Protein AF-A0AAV9DND1-F1 (afdb_monomer_lite)

Sequence (111 aa):
MSERMVDYITDEHCIDIDPGILKSVKEMILASSEFTVKSAKEKSFLYDIVANGRNGIDVDKFDYIGRDCRACGIGCNFEFQRLMEGMRVMGDEICYRAKECCGAYVCGCTS

pLDDT: mean 80.78, std 16.26, range [31.02, 96.62]

Foldseek 3Di:
DVLVVLVVVCVVVVPDDDPVVNVVVSCLQCVLPPDPPVPVDPQLQVSCADANNPFRDYPVVVVCQVVVCVVVVHDDPQPVVQQVVQWDQDPSHIDGDPVNCVSVPVTDDDD

Radius of gyratio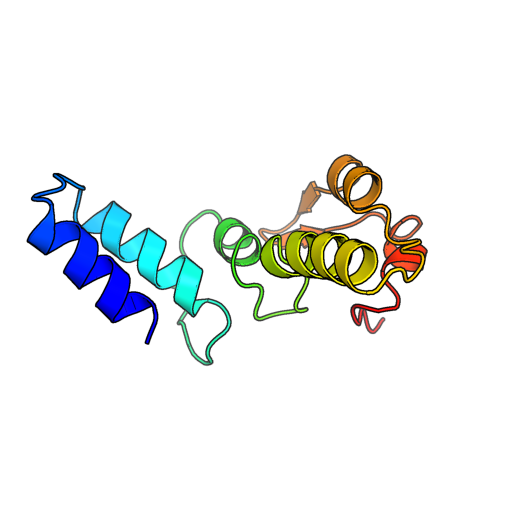n: 16.41 Å; chains: 1; bounding box: 34×38×35 Å

InterPro domains:
  IPR050135 Deoxyguanosinetriphosphate triphosphohydrolase-like [PTHR11373] (1-101)

Secondary structure (DSSP, 8-state):
-HHHHHHHHHHHTT----HHHHHHHHHHHHTTSTT------S-GGGHHHHS-TTT---HHHHHHHHHHHHHHT------HHHHHHT-EEETTEEE--HHHHGGGTTS----

Structure (mmCIF, N/CA/C/O backbone):
data_AF-A0AAV9DND1-F1
#
_entry.id   AF-A0AAV9DND1-F1
#
loop_
_atom_site.group_PDB
_atom_site.id
_atom_site.type_symbol
_atom_site.label_atom_id
_atom_site.label_alt_id
_atom_site.label_comp_id
_atom_site.label_asym_id
_atom_site.label_entity_id
_atom_site.label_seq_id
_atom_site.pdbx_PDB_ins_code
_atom_site.Cartn_x
_atom_site.Cartn_y
_atom_site.Cartn_z
_atom_site.occupancy
_atom_site.B_iso_or_equiv
_atom_site.auth_seq_id
_atom_site.auth_comp_id
_atom_site.auth_asym_id
_atom_site.auth_atom_id
_atom_site.pdbx_PDB_model_num
ATOM 1 N N . MET A 1 1 ? 5.964 2.156 15.209 1.00 71.12 1 MET A N 1
ATOM 2 C CA . MET A 1 1 ? 6.112 3.630 15.144 1.00 71.12 1 MET A CA 1
ATOM 3 C C . MET A 1 1 ? 4.951 4.239 14.365 1.00 71.12 1 MET A C 1
ATOM 5 O O . MET A 1 1 ? 4.248 5.057 14.937 1.00 71.12 1 MET A O 1
ATOM 9 N N . SER A 1 2 ? 4.682 3.775 13.139 1.00 85.31 2 SER A N 1
ATOM 10 C CA . SER A 1 2 ? 3.591 4.271 12.282 1.00 85.31 2 SER A CA 1
ATOM 11 C C . SER A 1 2 ? 2.186 4.112 12.876 1.00 85.31 2 SER A C 1
ATOM 13 O O . SER A 1 2 ? 1.386 5.029 12.771 1.00 85.31 2 SER A O 1
ATOM 15 N N . GLU A 1 3 ? 1.900 3.009 13.575 1.00 88.38 3 GLU A N 1
ATOM 16 C CA . GLU A 1 3 ? 0.603 2.788 14.241 1.00 88.38 3 GLU A CA 1
ATOM 17 C C . GLU A 1 3 ? 0.217 3.929 15.203 1.00 88.38 3 GLU A C 1
ATOM 19 O O . GLU A 1 3 ? -0.882 4.465 15.123 1.00 88.38 3 GLU A O 1
ATOM 24 N N . ARG A 1 4 ? 1.155 4.350 16.064 1.00 90.44 4 ARG A N 1
ATOM 25 C CA . ARG A 1 4 ? 0.928 5.427 17.043 1.00 90.44 4 ARG A CA 1
ATOM 26 C C . ARG A 1 4 ? 0.694 6.783 16.379 1.00 90.44 4 ARG A C 1
ATOM 28 O O . ARG A 1 4 ? 0.053 7.645 16.961 1.00 90.44 4 ARG A O 1
ATOM 35 N N . MET A 1 5 ? 1.231 6.973 15.174 1.00 93.56 5 MET A N 1
ATOM 36 C CA . MET A 1 5 ? 1.016 8.193 14.400 1.00 93.56 5 MET A CA 1
ATOM 37 C C . MET A 1 5 ? -0.396 8.234 13.812 1.00 93.56 5 MET A C 1
ATOM 39 O O . MET A 1 5 ? -0.996 9.299 13.751 1.00 93.56 5 MET A O 1
ATOM 43 N N . VAL A 1 6 ? -0.938 7.080 13.409 1.00 93.56 6 VAL A N 1
ATOM 44 C CA . VAL A 1 6 ? -2.327 6.978 12.937 1.00 93.56 6 VAL A CA 1
ATOM 45 C C . VAL A 1 6 ? -3.301 7.341 14.058 1.00 93.56 6 VAL A C 1
ATOM 47 O O . VAL A 1 6 ? -4.242 8.093 13.813 1.00 93.56 6 VAL A O 1
ATOM 50 N N . ASP A 1 7 ? -3.042 6.873 15.283 1.00 93.25 7 ASP A N 1
ATOM 51 C CA . ASP A 1 7 ? -3.828 7.265 16.462 1.00 93.25 7 ASP A CA 1
ATOM 52 C C . ASP A 1 7 ? -3.776 8.770 16.692 1.00 93.25 7 ASP A C 1
ATOM 54 O O . ASP A 1 7 ? -4.810 9.427 16.714 1.00 93.25 7 ASP A O 1
ATOM 58 N N . TYR A 1 8 ? -2.564 9.327 16.741 1.00 95.06 8 TYR A N 1
ATOM 59 C CA . TYR A 1 8 ? -2.367 10.760 16.934 1.00 95.06 8 TYR A CA 1
ATOM 60 C C . TYR A 1 8 ? -3.122 11.603 15.893 1.00 95.06 8 TYR A C 1
ATOM 62 O O . TYR A 1 8 ? -3.829 12.534 16.254 1.00 95.06 8 TYR A O 1
ATOM 70 N N . ILE A 1 9 ? -3.040 11.261 14.603 1.00 94.81 9 ILE A N 1
ATOM 71 C CA . ILE A 1 9 ? -3.742 11.996 13.534 1.00 94.81 9 ILE A CA 1
ATOM 72 C C . ILE A 1 9 ? -5.267 11.907 13.693 1.00 94.81 9 ILE A C 1
ATOM 74 O O . ILE A 1 9 ? -5.967 12.889 13.444 1.00 94.81 9 ILE A O 1
ATOM 78 N N . THR A 1 10 ? -5.779 10.738 14.080 1.00 93.94 10 THR A N 1
ATOM 79 C CA . THR A 1 10 ? -7.221 10.514 14.263 1.00 93.94 10 THR A CA 1
ATOM 80 C C . THR A 1 10 ? -7.748 11.348 15.429 1.00 93.94 10 THR A C 1
ATOM 82 O O . THR A 1 10 ? -8.774 12.017 15.285 1.00 93.94 10 THR A O 1
ATOM 85 N N . ASP A 1 11 ? -7.006 11.364 16.537 1.00 93.12 11 ASP A N 1
ATOM 86 C CA . ASP A 1 11 ? -7.361 12.078 17.761 1.00 93.12 11 ASP A CA 1
ATOM 87 C C . ASP A 1 11 ? -7.270 13.602 17.582 1.00 93.12 11 ASP A C 1
ATOM 89 O O . ASP A 1 11 ? -8.211 14.323 17.910 1.00 93.12 11 ASP A O 1
ATOM 93 N N . GLU A 1 12 ? -6.173 14.106 17.009 1.00 96.62 12 GLU A N 1
ATOM 94 C CA . GLU A 1 12 ? -5.938 15.551 16.847 1.00 96.62 12 GLU A CA 1
ATOM 95 C C . GLU A 1 12 ? -6.930 16.216 15.890 1.00 96.62 12 GLU A C 1
ATOM 97 O O . GLU A 1 12 ? -7.281 17.386 16.060 1.00 96.62 12 GLU A O 1
ATOM 102 N N . HIS A 1 13 ? -7.380 15.487 14.868 1.00 95.12 13 HIS A N 1
ATOM 103 C CA . HIS A 1 13 ? -8.318 15.999 13.871 1.00 95.12 13 HIS A CA 1
ATOM 104 C C . HIS A 1 13 ? -9.765 15.552 14.100 1.00 95.12 13 HIS A C 1
ATOM 106 O O . HIS A 1 13 ? -10.624 15.880 13.278 1.00 95.12 13 HIS A O 1
ATOM 112 N N . CYS A 1 14 ? -10.053 14.848 15.201 1.00 92.88 14 CYS A N 1
ATOM 113 C CA . CYS A 1 14 ? -11.384 14.333 15.535 1.00 92.88 14 CYS A CA 1
ATOM 114 C C . CYS A 1 14 ? -12.030 13.563 14.368 1.00 92.88 14 CYS A C 1
ATOM 116 O O . CYS A 1 14 ? -13.196 13.793 14.030 1.00 92.88 14 CYS A O 1
ATOM 118 N N . ILE A 1 15 ? -11.265 12.689 13.707 1.00 93.94 15 ILE A N 1
ATOM 119 C CA . ILE A 1 15 ? -11.763 11.937 12.551 1.00 93.94 15 ILE A CA 1
ATOM 120 C C . ILE A 1 15 ? -12.640 10.788 13.058 1.00 93.94 15 ILE A C 1
ATOM 122 O O . ILE A 1 15 ? -12.151 9.863 13.700 1.00 93.94 15 ILE A O 1
ATOM 126 N N . ASP A 1 16 ? -13.937 10.838 12.752 1.00 93.31 16 ASP A N 1
ATOM 127 C CA . ASP A 1 16 ? -14.881 9.774 13.105 1.00 93.31 16 ASP A CA 1
ATOM 128 C C . ASP A 1 16 ? -14.676 8.557 12.188 1.00 93.31 16 ASP A C 1
ATOM 130 O O . ASP A 1 16 ? -15.076 8.551 11.020 1.00 93.31 16 ASP A O 1
ATOM 134 N N . ILE A 1 17 ? -13.982 7.542 12.705 1.00 92.62 17 ILE A N 1
ATOM 135 C CA . ILE A 1 17 ? -13.685 6.285 12.013 1.00 92.62 17 ILE A CA 1
ATOM 136 C C . ILE A 1 17 ? -14.139 5.134 12.903 1.00 92.62 17 ILE A C 1
ATOM 138 O O . ILE A 1 17 ? -13.824 5.089 14.092 1.00 92.62 17 ILE A O 1
ATOM 142 N N . ASP A 1 18 ? -14.820 4.154 12.306 1.00 94.44 18 ASP A N 1
ATOM 143 C CA . ASP A 1 18 ? -15.173 2.919 13.000 1.00 94.44 18 ASP A CA 1
ATOM 144 C C . ASP A 1 18 ? -13.921 2.255 13.625 1.00 94.44 18 ASP A C 1
ATOM 146 O O . ASP A 1 18 ? -12.928 2.018 12.920 1.00 94.44 18 ASP A O 1
ATOM 150 N N . PRO A 1 19 ? -13.947 1.893 14.923 1.00 90.62 19 PRO A N 1
ATOM 151 C CA . PRO A 1 19 ? -12.800 1.284 15.594 1.00 90.62 19 PRO A CA 1
ATOM 152 C C . PRO A 1 19 ? -12.313 -0.018 14.940 1.00 90.62 19 PRO A C 1
ATOM 154 O O . PRO A 1 19 ? -11.124 -0.342 15.006 1.00 90.62 19 PRO A O 1
ATOM 157 N N . GLY A 1 20 ? -13.207 -0.776 14.297 1.00 89.38 20 GLY A N 1
ATOM 158 C CA . GLY A 1 20 ? -12.868 -1.986 13.550 1.00 89.38 20 GLY A CA 1
ATOM 159 C C . GLY A 1 20 ? -12.103 -1.688 12.259 1.00 89.38 20 GLY A C 1
ATOM 160 O O . GLY A 1 20 ? -11.134 -2.389 11.942 1.00 89.38 20 GLY A O 1
ATOM 161 N N . ILE A 1 21 ? -12.478 -0.624 11.546 1.00 89.62 21 ILE A N 1
ATOM 162 C CA . ILE A 1 21 ? -11.739 -0.127 10.375 1.00 89.62 21 ILE A CA 1
ATOM 163 C C . ILE A 1 21 ? -10.364 0.386 10.799 1.00 89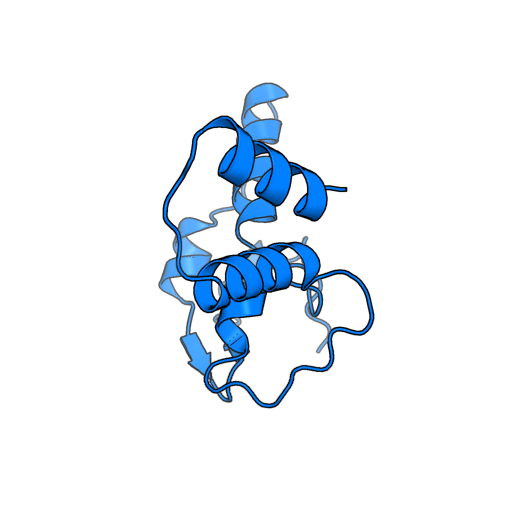.62 21 ILE A C 1
ATOM 165 O O . ILE A 1 21 ? -9.361 -0.030 10.218 1.00 89.62 21 ILE A O 1
ATOM 169 N N . LEU A 1 22 ? -10.294 1.216 11.844 1.00 91.06 22 LEU A N 1
ATOM 170 C CA . LEU A 1 22 ? -9.030 1.752 12.358 1.00 91.06 22 LEU A CA 1
ATOM 171 C C . LEU A 1 22 ? -8.068 0.624 12.754 1.00 91.06 22 LEU A C 1
ATOM 173 O O . LEU A 1 22 ? -6.895 0.628 12.374 1.00 91.06 22 LEU A O 1
ATOM 177 N N . LYS A 1 23 ? -8.582 -0.399 13.445 1.00 90.12 23 LYS A N 1
ATOM 178 C CA . LYS A 1 23 ? -7.820 -1.607 13.769 1.00 90.12 23 LYS A CA 1
ATOM 179 C C . LYS A 1 23 ? -7.324 -2.326 12.512 1.00 90.12 23 LYS A C 1
ATOM 181 O O . LYS A 1 23 ? -6.162 -2.715 12.455 1.00 90.12 23 LYS A O 1
ATOM 186 N N . SER A 1 24 ? -8.175 -2.477 11.500 1.00 87.94 24 SER A N 1
ATOM 187 C CA . SER A 1 24 ? -7.807 -3.153 10.249 1.00 87.94 24 SER A CA 1
ATOM 188 C C . SER A 1 24 ? -6.715 -2.400 9.481 1.00 87.94 24 SER A C 1
ATOM 190 O O . SER A 1 24 ? -5.794 -3.027 8.965 1.00 87.94 24 SER A O 1
ATOM 192 N N . VAL A 1 25 ? -6.761 -1.063 9.451 1.00 90.69 25 VAL A N 1
ATOM 193 C CA . VAL A 1 25 ? -5.713 -0.220 8.843 1.00 90.69 25 VAL A CA 1
ATOM 194 C C . VAL A 1 25 ? -4.377 -0.401 9.562 1.00 90.69 25 VAL A C 1
ATOM 196 O O . VAL A 1 25 ? -3.353 -0.625 8.918 1.00 90.69 25 VAL A O 1
ATOM 199 N N . LYS A 1 26 ? -4.377 -0.362 10.897 1.00 90.00 26 LYS A N 1
ATOM 200 C CA . LYS A 1 26 ? -3.166 -0.596 11.698 1.00 90.00 26 LYS A CA 1
ATOM 201 C C . LYS A 1 26 ? -2.559 -1.971 11.441 1.00 90.00 26 LYS A C 1
ATOM 203 O O . LYS A 1 26 ? -1.346 -2.087 11.291 1.00 90.00 26 LYS A O 1
ATOM 208 N N . GLU A 1 27 ? -3.397 -3.000 11.354 1.00 88.44 27 GLU A N 1
ATOM 209 C CA . GLU A 1 27 ? -2.954 -4.354 11.025 1.00 88.44 27 GLU A CA 1
ATOM 210 C C . GLU A 1 27 ? -2.354 -4.439 9.611 1.00 88.44 27 GLU A C 1
ATOM 212 O O . GLU A 1 27 ? -1.344 -5.112 9.443 1.00 88.44 27 GLU A O 1
ATOM 217 N N . MET A 1 28 ? -2.904 -3.735 8.611 1.00 88.88 28 MET A N 1
ATOM 218 C CA . MET A 1 28 ? -2.309 -3.668 7.263 1.00 88.88 28 MET A CA 1
ATOM 219 C C . MET A 1 28 ? -0.925 -3.013 7.265 1.00 88.88 28 MET A C 1
ATOM 221 O O . MET A 1 28 ? -0.033 -3.474 6.564 1.00 88.88 28 MET A O 1
ATOM 225 N N . ILE A 1 29 ? -0.721 -1.972 8.076 1.00 89.75 29 ILE A N 1
ATOM 226 C CA . ILE A 1 29 ? 0.578 -1.290 8.208 1.00 89.75 29 ILE A CA 1
ATOM 227 C C . ILE A 1 29 ? 1.616 -2.194 8.894 1.00 89.75 29 ILE A C 1
ATOM 229 O O . ILE A 1 29 ? 2.803 -2.128 8.581 1.00 89.75 29 ILE A O 1
ATOM 233 N N . LEU A 1 30 ? 1.182 -3.029 9.841 1.00 87.25 30 LEU A N 1
ATOM 234 C CA . LEU A 1 30 ? 2.049 -3.913 10.628 1.00 87.25 30 LEU A CA 1
ATOM 235 C C . LEU A 1 30 ? 2.168 -5.334 10.053 1.00 87.25 30 LEU A C 1
ATOM 237 O O . LEU A 1 30 ? 2.861 -6.165 10.641 1.00 87.25 30 LEU A O 1
ATOM 241 N N . ALA A 1 31 ? 1.533 -5.617 8.912 1.00 81.56 31 ALA A N 1
ATOM 242 C CA . ALA A 1 31 ? 1.439 -6.959 8.334 1.00 81.56 31 ALA A CA 1
ATOM 243 C C . ALA A 1 31 ? 2.802 -7.594 7.990 1.00 81.56 31 ALA A C 1
ATOM 245 O O . ALA A 1 31 ? 2.909 -8.820 7.957 1.00 81.56 31 ALA A O 1
ATOM 246 N N . SER A 1 32 ? 3.852 -6.788 7.790 1.00 74.69 32 SER A N 1
ATOM 247 C CA . SER A 1 32 ? 5.219 -7.262 7.529 1.00 74.69 32 SER A CA 1
ATOM 248 C C . SER A 1 32 ? 6.054 -7.544 8.785 1.00 74.69 32 SER A C 1
ATOM 250 O O . SER A 1 32 ? 7.088 -8.203 8.688 1.00 74.69 32 SER A O 1
ATOM 252 N N . SER A 1 33 ? 5.632 -7.067 9.962 1.00 69.50 33 SER A N 1
ATOM 253 C CA . SER A 1 33 ? 6.327 -7.323 11.229 1.00 69.50 33 SER A CA 1
ATOM 254 C C . SER A 1 33 ? 5.886 -8.665 11.818 1.00 69.50 33 SER A C 1
ATOM 256 O O . SER A 1 33 ? 4.696 -8.975 11.829 1.00 69.50 33 SER A O 1
ATOM 258 N N . GLU A 1 34 ? 6.854 -9.486 12.238 1.00 57.16 34 GLU A N 1
ATOM 259 C CA . GLU A 1 34 ? 6.640 -10.880 12.641 1.00 57.16 34 GLU A CA 1
ATOM 260 C C . GLU A 1 34 ? 5.424 -11.075 13.565 1.00 57.16 34 GLU A C 1
ATOM 262 O O . GLU A 1 34 ? 5.198 -10.315 14.506 1.00 57.16 34 GLU A O 1
ATOM 267 N N . PHE A 1 35 ? 4.689 -12.169 13.334 1.00 49.62 35 PHE A N 1
ATOM 268 C CA . PHE A 1 35 ? 3.668 -12.701 14.242 1.00 49.62 35 PHE A CA 1
ATOM 269 C C . PHE A 1 35 ? 2.324 -11.965 14.344 1.00 49.62 35 PHE A C 1
ATOM 271 O O . PHE A 1 35 ? 1.620 -12.104 15.350 1.00 49.62 35 PHE A O 1
ATOM 278 N N . THR A 1 36 ? 1.839 -11.328 13.275 1.00 46.34 36 THR A N 1
ATOM 279 C CA . THR A 1 36 ? 0.378 -11.221 13.166 1.00 46.34 36 THR A CA 1
ATOM 280 C C . THR A 1 36 ? -0.169 -12.616 12.886 1.00 46.34 36 THR A C 1
ATOM 282 O O . THR A 1 36 ? -0.073 -13.163 11.787 1.00 46.34 36 THR A O 1
ATOM 285 N N . VAL A 1 37 ? -0.711 -13.237 13.940 1.00 48.81 37 VAL A N 1
ATOM 286 C CA . VAL A 1 37 ? -1.677 -14.323 13.812 1.00 48.81 37 VAL A CA 1
ATOM 287 C C . VAL A 1 37 ? -2.655 -13.818 12.766 1.00 48.81 37 VAL A C 1
ATOM 289 O O . VAL A 1 37 ? -3.416 -12.888 13.041 1.00 48.81 37 VAL A O 1
ATOM 292 N N . LYS A 1 38 ? -2.596 -14.378 11.553 1.00 52.84 38 LYS A N 1
ATOM 293 C CA . LYS A 1 38 ? -3.691 -14.300 10.597 1.00 52.84 38 LYS A CA 1
ATOM 294 C C . LYS A 1 38 ? -4.840 -15.004 11.294 1.00 52.84 38 LYS A C 1
ATOM 296 O O . LYS A 1 38 ? -5.091 -16.184 11.073 1.00 52.84 38 LYS A O 1
ATOM 301 N N . SER A 1 39 ? -5.484 -14.301 12.231 1.00 49.81 39 SER A N 1
ATOM 302 C CA . SER A 1 39 ? -6.848 -14.581 12.630 1.00 49.81 39 SER A CA 1
ATOM 303 C C . SER A 1 39 ? -7.527 -14.830 11.306 1.00 49.81 39 SER A C 1
ATOM 305 O O . SER A 1 39 ? -7.334 -14.007 10.414 1.00 49.81 39 SER A O 1
ATOM 307 N N . ALA A 1 40 ? -8.105 -16.020 11.148 1.00 52.22 40 ALA A N 1
ATOM 308 C CA . ALA A 1 40 ? -8.656 -16.548 9.911 1.00 52.22 40 ALA A CA 1
ATOM 309 C C . ALA A 1 40 ? -9.740 -15.601 9.369 1.00 52.22 40 ALA A C 1
ATOM 311 O O . ALA A 1 40 ? -10.936 -15.852 9.475 1.00 52.22 40 ALA A O 1
ATOM 312 N N . LYS A 1 41 ? -9.298 -14.448 8.879 1.00 60.12 41 LYS A N 1
ATOM 313 C CA . LYS A 1 41 ? -10.074 -13.371 8.322 1.00 60.12 41 LYS A CA 1
ATOM 314 C C . LYS A 1 41 ? -10.284 -13.793 6.893 1.00 60.12 41 LYS A C 1
ATOM 316 O O . LYS A 1 41 ? -9.328 -14.097 6.181 1.00 60.12 41 LYS A O 1
ATOM 321 N N . GLU A 1 42 ? -11.545 -13.835 6.498 1.00 67.69 42 GLU A N 1
ATOM 322 C CA . GLU A 1 42 ? -11.891 -13.918 5.093 1.00 67.69 42 GLU A CA 1
ATO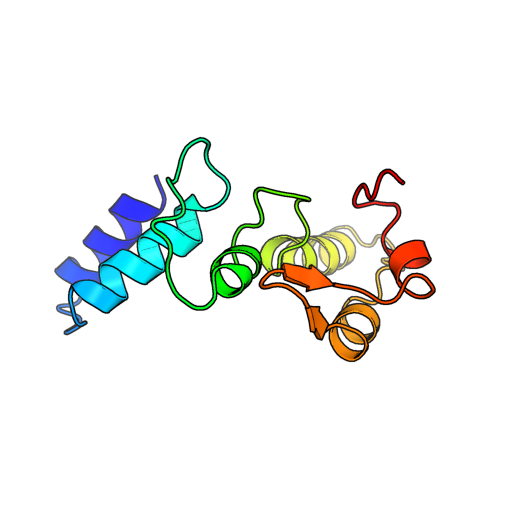M 323 C C . GLU A 1 42 ? -11.080 -12.847 4.347 1.00 67.69 42 GLU A C 1
ATOM 325 O O . GLU A 1 42 ? -11.131 -11.674 4.723 1.00 67.69 42 GLU A O 1
ATOM 330 N N . LYS A 1 43 ? -10.343 -13.247 3.301 1.00 81.38 43 LYS A N 1
ATOM 331 C CA . LYS A 1 43 ? -9.533 -12.365 2.438 1.00 81.38 43 LYS A CA 1
ATOM 332 C C . LYS A 1 43 ? -8.193 -11.920 3.046 1.00 81.38 43 LYS A C 1
ATOM 334 O O . LYS A 1 43 ? -7.894 -10.723 3.078 1.00 81.38 43 LYS A O 1
ATOM 339 N N . SER A 1 44 ? -7.347 -12.857 3.480 1.00 84.00 44 SER A N 1
ATOM 340 C CA . SER A 1 44 ? -6.004 -12.528 3.987 1.00 84.00 44 SER A CA 1
ATOM 341 C C . SER A 1 44 ? -5.097 -11.888 2.930 1.00 84.00 44 SER A C 1
ATOM 343 O O . SER A 1 44 ? -4.217 -11.110 3.298 1.00 84.00 44 SER A O 1
ATOM 345 N N . PHE A 1 45 ? -5.360 -12.113 1.635 1.00 88.12 45 PHE A N 1
ATOM 346 C CA . PHE A 1 45 ? -4.624 -11.474 0.534 1.00 88.12 45 PHE A CA 1
ATOM 347 C C . PHE A 1 45 ? -4.641 -9.937 0.588 1.00 88.12 45 PHE A C 1
ATOM 349 O O . PHE A 1 45 ? -3.750 -9.299 0.036 1.00 88.12 45 PHE A O 1
ATOM 356 N N . LEU A 1 46 ? -5.634 -9.317 1.241 1.00 90.19 46 LEU A N 1
ATOM 357 C CA . LEU A 1 46 ? -5.713 -7.855 1.360 1.00 90.19 46 LEU A CA 1
ATOM 358 C C . LEU A 1 46 ? -4.544 -7.272 2.163 1.00 90.19 46 LEU A C 1
ATOM 360 O O . LEU A 1 46 ? -4.098 -6.161 1.885 1.00 90.19 46 LEU A O 1
ATOM 364 N N . TYR A 1 47 ? -4.022 -8.031 3.127 1.00 89.25 47 TYR A N 1
ATOM 365 C CA . TYR A 1 47 ? -2.883 -7.619 3.946 1.00 89.25 47 TYR A CA 1
ATOM 366 C C . TYR A 1 47 ? -1.558 -7.681 3.179 1.00 89.25 47 TYR A C 1
ATOM 368 O O . TYR A 1 47 ? -0.626 -6.958 3.517 1.00 89.25 47 TYR A O 1
ATOM 376 N N . ASP A 1 48 ? -1.500 -8.469 2.102 1.00 89.25 48 ASP A N 1
ATOM 377 C CA . ASP A 1 48 ? -0.332 -8.556 1.225 1.00 89.25 48 ASP A CA 1
ATOM 378 C C . ASP A 1 48 ? -0.228 -7.340 0.272 1.00 89.25 48 ASP A C 1
ATOM 380 O O . ASP A 1 48 ? 0.751 -7.213 -0.452 1.00 89.25 48 ASP A O 1
ATOM 384 N N . ILE A 1 49 ? -1.214 -6.429 0.246 1.00 91.69 49 ILE A N 1
ATOM 385 C CA . ILE A 1 49 ? -1.203 -5.259 -0.655 1.00 91.69 49 ILE A CA 1
ATOM 386 C C . ILE A 1 49 ? -0.277 -4.153 -0.135 1.00 91.69 49 ILE A C 1
ATOM 388 O O . ILE A 1 49 ? 0.494 -3.590 -0.909 1.00 91.69 49 ILE A O 1
ATOM 392 N N . VAL A 1 50 ? -0.398 -3.805 1.152 1.00 92.12 50 VAL A N 1
ATOM 393 C CA . VAL A 1 50 ? 0.261 -2.626 1.750 1.00 92.12 50 VAL A CA 1
ATOM 394 C C . VAL A 1 50 ? 1.641 -2.965 2.300 1.00 92.12 50 VAL A C 1
ATOM 396 O O . VAL A 1 50 ? 2.581 -2.215 2.063 1.00 92.12 50 VAL A O 1
ATOM 399 N N . ALA A 1 51 ? 1.760 -4.074 3.032 1.00 90.00 51 ALA A N 1
ATOM 400 C CA . ALA A 1 51 ? 3.008 -4.500 3.655 1.00 90.00 51 ALA A CA 1
ATOM 401 C C . ALA A 1 51 ? 3.116 -6.025 3.585 1.00 90.00 51 ALA A C 1
ATOM 403 O O . ALA A 1 51 ? 2.653 -6.753 4.468 1.00 90.00 51 ALA A O 1
ATOM 404 N N . ASN A 1 52 ? 3.725 -6.522 2.514 1.00 88.44 52 ASN A N 1
ATOM 405 C CA . ASN A 1 52 ? 3.747 -7.948 2.232 1.00 88.44 52 ASN A CA 1
ATOM 406 C C . ASN A 1 52 ? 4.915 -8.638 2.941 1.00 88.44 52 ASN A C 1
ATOM 408 O O . ASN A 1 52 ? 6.012 -8.766 2.398 1.00 88.44 52 ASN A O 1
ATOM 412 N N . GLY A 1 53 ? 4.668 -9.155 4.143 1.00 82.44 53 GLY A N 1
ATOM 413 C CA . GLY A 1 53 ? 5.672 -9.916 4.892 1.00 82.44 53 GLY A CA 1
ATOM 414 C C . GLY A 1 53 ? 6.068 -11.266 4.277 1.00 82.44 53 GLY A C 1
ATOM 415 O O . GLY A 1 53 ? 7.064 -11.841 4.706 1.00 82.44 53 GLY A O 1
ATOM 416 N N . ARG A 1 54 ? 5.319 -11.804 3.297 1.00 82.38 54 ARG A N 1
ATOM 417 C CA . ARG A 1 54 ? 5.590 -13.142 2.733 1.00 82.38 54 ARG A CA 1
ATOM 418 C C . ARG A 1 54 ? 6.711 -13.120 1.702 1.00 82.38 54 ARG A C 1
ATOM 420 O O . ARG A 1 54 ? 7.604 -13.957 1.746 1.00 82.38 54 ARG A O 1
ATOM 427 N N . ASN A 1 55 ? 6.631 -12.198 0.745 1.00 82.31 55 ASN A N 1
ATOM 428 C CA . ASN A 1 55 ? 7.575 -12.114 -0.375 1.00 82.31 55 ASN A CA 1
ATOM 429 C C . ASN A 1 55 ? 8.054 -10.680 -0.667 1.00 82.31 55 ASN A C 1
ATOM 431 O O . ASN A 1 55 ? 8.872 -10.478 -1.566 1.00 82.31 55 ASN A O 1
ATOM 435 N N . GLY A 1 56 ? 7.567 -9.687 0.087 1.00 85.56 56 GLY A N 1
ATOM 436 C CA . GLY A 1 56 ? 7.946 -8.285 -0.070 1.00 85.56 56 GLY A CA 1
ATOM 437 C C . GLY A 1 56 ? 7.385 -7.609 -1.319 1.00 85.56 56 GLY A C 1
ATOM 438 O O . GLY A 1 56 ? 7.822 -6.509 -1.633 1.00 85.56 56 GLY A O 1
ATOM 439 N N . ILE A 1 57 ? 6.472 -8.239 -2.063 1.00 87.44 57 ILE A N 1
ATOM 440 C CA . ILE A 1 57 ? 5.806 -7.603 -3.203 1.00 87.44 57 ILE A CA 1
ATOM 441 C C . ILE A 1 57 ? 4.582 -6.846 -2.682 1.00 87.44 57 ILE A C 1
ATOM 443 O O . ILE A 1 57 ? 3.531 -7.445 -2.456 1.00 87.44 57 ILE A O 1
ATOM 447 N N . ASP A 1 58 ? 4.724 -5.537 -2.504 1.00 91.81 58 ASP A N 1
ATOM 448 C CA . ASP A 1 58 ? 3.672 -4.617 -2.069 1.00 91.81 58 ASP A CA 1
ATOM 449 C C . ASP A 1 58 ? 3.728 -3.289 -2.841 1.00 91.81 58 ASP A C 1
ATOM 451 O O . ASP A 1 58 ? 4.673 -2.991 -3.581 1.00 91.81 58 ASP A O 1
ATOM 455 N N . VAL A 1 59 ? 2.668 -2.491 -2.704 1.00 91.56 59 VAL A N 1
ATOM 456 C CA . VAL A 1 59 ? 2.537 -1.213 -3.420 1.00 91.56 59 VAL A CA 1
ATOM 457 C C . VAL A 1 59 ? 3.517 -0.146 -2.930 1.00 91.56 59 VAL A C 1
ATOM 459 O O . VAL A 1 59 ? 3.865 0.740 -3.711 1.00 91.56 59 VAL A O 1
ATOM 462 N N . ASP A 1 60 ? 3.994 -0.248 -1.684 1.00 91.69 60 ASP A N 1
ATOM 463 C CA . ASP A 1 60 ? 5.056 0.613 -1.147 1.00 91.69 60 ASP A CA 1
ATOM 464 C C . ASP A 1 60 ? 6.326 0.472 -1.994 1.00 91.69 60 ASP A C 1
ATOM 466 O O . ASP A 1 60 ? 6.876 1.463 -2.485 1.00 91.69 60 ASP A O 1
ATOM 470 N N . LYS A 1 61 ? 6.710 -0.774 -2.302 1.00 89.56 61 LYS A N 1
ATOM 471 C CA . LYS A 1 61 ? 7.855 -1.068 -3.167 1.00 89.56 61 LYS A CA 1
ATOM 472 C C . LYS A 1 61 ? 7.712 -0.552 -4.587 1.00 89.56 61 LYS A C 1
ATOM 474 O O . LYS A 1 61 ? 8.684 -0.067 -5.168 1.00 89.56 61 LYS A O 1
ATOM 479 N N . PHE A 1 62 ? 6.518 -0.647 -5.155 1.00 89.38 62 PHE A N 1
ATOM 480 C CA . PHE A 1 62 ? 6.274 -0.158 -6.511 1.00 89.38 62 PHE A CA 1
ATOM 481 C C . PHE A 1 62 ? 6.439 1.359 -6.603 1.00 89.38 62 PHE A C 1
ATOM 483 O O . PHE A 1 62 ? 7.049 1.852 -7.555 1.00 89.38 62 PHE A O 1
ATOM 490 N N . ASP A 1 63 ? 5.939 2.086 -5.605 1.00 91.25 63 ASP A N 1
ATOM 491 C CA . ASP A 1 63 ? 6.043 3.538 -5.555 1.00 91.25 63 ASP A CA 1
ATOM 492 C C . ASP A 1 63 ? 7.488 4.001 -5.339 1.00 91.25 63 ASP A C 1
ATOM 494 O O . ASP A 1 63 ? 7.997 4.779 -6.156 1.00 91.25 63 ASP A O 1
ATOM 498 N N . TYR A 1 64 ? 8.176 3.507 -4.299 1.00 90.38 64 TYR A N 1
ATOM 499 C CA . TYR A 1 64 ? 9.502 4.040 -3.978 1.00 90.38 64 TYR A CA 1
ATOM 500 C C . TYR A 1 64 ? 10.526 3.718 -5.073 1.00 90.38 64 TYR A C 1
ATOM 502 O O . TYR A 1 64 ? 11.336 4.576 -5.404 1.00 90.38 64 TYR A O 1
ATOM 510 N N . ILE A 1 65 ? 10.463 2.544 -5.720 1.00 89.06 65 ILE A N 1
ATOM 511 C CA . ILE A 1 65 ? 11.385 2.207 -6.821 1.00 89.06 65 ILE A CA 1
ATOM 512 C C . ILE A 1 65 ? 11.227 3.203 -7.976 1.00 89.06 65 ILE A C 1
ATOM 514 O O . ILE A 1 65 ? 12.215 3.748 -8.471 1.00 89.06 65 ILE A O 1
ATOM 518 N N . GLY A 1 66 ? 9.993 3.467 -8.415 1.00 88.88 66 GLY A N 1
ATOM 519 C CA . GLY A 1 66 ? 9.743 4.406 -9.511 1.00 88.88 66 GLY A CA 1
ATOM 520 C C . GLY A 1 66 ? 10.130 5.842 -9.148 1.00 88.88 66 GLY A C 1
ATOM 521 O O . GLY A 1 66 ? 10.748 6.553 -9.949 1.00 88.88 66 GLY A O 1
ATOM 522 N N . ARG A 1 67 ? 9.797 6.257 -7.923 1.00 91.50 67 ARG A N 1
ATOM 523 C CA . ARG A 1 67 ? 10.084 7.587 -7.380 1.00 91.50 67 ARG A CA 1
ATOM 524 C C . ARG A 1 67 ? 11.586 7.839 -7.249 1.00 91.50 67 ARG A C 1
ATOM 526 O O . ARG A 1 67 ? 12.068 8.866 -7.732 1.00 91.50 67 ARG A O 1
ATOM 533 N N . ASP A 1 68 ? 12.317 6.899 -6.664 1.00 92.75 68 ASP A N 1
ATOM 534 C CA . ASP A 1 68 ? 13.742 7.037 -6.369 1.00 92.75 68 ASP A CA 1
ATOM 535 C C . ASP A 1 68 ? 14.583 6.943 -7.639 1.00 92.75 68 ASP A C 1
ATOM 537 O O . ASP A 1 68 ? 15.473 7.766 -7.842 1.00 92.75 68 ASP A O 1
ATOM 541 N N . CYS A 1 69 ? 14.261 6.030 -8.562 1.00 90.75 69 CYS A N 1
ATOM 542 C CA . CYS A 1 69 ? 14.931 5.982 -9.863 1.00 90.75 69 CYS A CA 1
ATOM 543 C C . CYS A 1 69 ? 14.810 7.317 -10.609 1.00 90.75 69 CYS A C 1
ATOM 545 O O . CYS A 1 69 ? 15.804 7.832 -11.129 1.00 90.75 69 CYS A O 1
ATOM 547 N N . ARG A 1 70 ? 13.616 7.925 -10.601 1.00 90.12 70 ARG A N 1
ATOM 548 C CA . ARG A 1 70 ? 13.399 9.253 -11.184 1.00 90.12 70 ARG A CA 1
ATOM 549 C C . ARG A 1 70 ? 14.221 10.328 -10.471 1.00 90.12 70 ARG A C 1
ATOM 551 O O . ARG A 1 70 ? 14.808 11.169 -11.146 1.00 90.12 70 ARG A O 1
ATOM 558 N N . ALA A 1 71 ? 14.257 10.313 -9.140 1.00 93.94 71 ALA A N 1
ATOM 559 C CA . ALA A 1 71 ? 14.996 11.295 -8.348 1.00 93.94 71 ALA A CA 1
ATOM 560 C C . ALA A 1 71 ? 16.521 11.175 -8.528 1.00 93.94 71 ALA A C 1
ATOM 562 O O . ALA A 1 71 ? 17.213 12.188 -8.605 1.00 93.94 71 ALA A O 1
ATOM 563 N N . CYS A 1 72 ? 17.042 9.954 -8.651 1.00 94.44 72 CYS A N 1
ATOM 564 C CA . CYS A 1 72 ? 18.464 9.679 -8.851 1.00 94.44 72 CYS A CA 1
ATOM 565 C C . CYS A 1 72 ? 18.915 9.782 -10.318 1.00 94.44 72 CYS A C 1
ATOM 567 O O . CYS A 1 72 ? 20.109 9.672 -10.589 1.00 94.44 72 CYS A O 1
ATOM 569 N N . GLY A 1 73 ? 17.992 9.965 -11.270 1.00 90.44 73 GLY A N 1
ATOM 570 C CA . GLY A 1 73 ? 18.308 9.975 -12.702 1.00 90.44 73 GLY A CA 1
ATOM 571 C C . GLY A 1 73 ? 18.749 8.609 -13.242 1.00 90.44 73 GLY A C 1
ATOM 572 O O . GLY A 1 73 ? 19.472 8.541 -14.235 1.00 90.44 73 GLY A O 1
ATOM 573 N N . ILE A 1 74 ? 18.334 7.521 -12.588 1.00 89.44 74 ILE A N 1
ATOM 574 C CA . ILE A 1 74 ? 18.648 6.145 -12.979 1.00 89.44 74 ILE A CA 1
ATOM 575 C C . ILE A 1 74 ? 17.460 5.586 -13.766 1.00 89.44 74 ILE A C 1
ATOM 577 O O . ILE A 1 74 ? 16.305 5.752 -13.377 1.00 89.44 74 ILE A O 1
ATOM 581 N N . GLY A 1 75 ? 17.733 4.907 -14.882 1.00 81.56 75 GLY A N 1
ATOM 582 C CA . GLY A 1 75 ? 16.692 4.227 -15.649 1.00 81.56 75 GLY A CA 1
ATOM 583 C C . GLY A 1 75 ? 16.021 3.126 -14.824 1.00 81.56 75 GLY A C 1
ATOM 584 O O . GLY A 1 75 ? 16.701 2.277 -14.251 1.00 81.56 75 GLY A O 1
ATOM 585 N N . CYS A 1 76 ? 14.689 3.125 -14.792 1.00 79.06 76 CYS A N 1
ATOM 586 C CA . CYS A 1 76 ? 13.896 2.075 -14.166 1.00 79.06 76 CYS A CA 1
ATOM 587 C C . CYS A 1 76 ? 13.227 1.230 -15.250 1.00 79.06 76 CYS A C 1
ATOM 589 O O . CYS A 1 76 ? 12.355 1.719 -15.962 1.00 79.06 76 CYS A O 1
ATOM 591 N N . ASN A 1 77 ? 13.624 -0.037 -15.364 1.00 77.81 77 ASN A N 1
ATOM 592 C CA . ASN A 1 77 ? 12.995 -1.000 -16.277 1.00 77.81 77 ASN A CA 1
ATOM 593 C C . ASN A 1 77 ? 11.854 -1.785 -15.602 1.00 77.81 77 ASN A C 1
ATOM 595 O O . ASN A 1 77 ? 11.405 -2.805 -16.123 1.00 77.81 77 ASN A O 1
ATOM 599 N N . PHE A 1 78 ? 11.422 -1.360 -14.412 1.00 77.94 78 PHE A N 1
ATOM 600 C CA . PHE A 1 78 ? 10.385 -2.045 -13.654 1.00 77.94 78 PHE A CA 1
ATOM 601 C C . PHE A 1 78 ? 8.993 -1.524 -14.041 1.00 77.94 78 PHE A C 1
ATOM 603 O O . PHE A 1 78 ? 8.537 -0.483 -13.570 1.00 77.94 78 PHE A O 1
ATOM 610 N N . GLU A 1 79 ? 8.308 -2.264 -14.915 1.00 80.38 79 GLU A N 1
ATOM 611 C CA . GLU A 1 79 ? 6.944 -1.967 -15.377 1.00 80.38 79 GLU A CA 1
ATOM 612 C C . GLU A 1 79 ? 5.892 -2.557 -14.418 1.00 80.38 79 GLU A C 1
ATOM 614 O O . GLU A 1 79 ? 5.237 -3.558 -14.719 1.00 80.38 79 GLU A O 1
ATOM 619 N N . PHE A 1 80 ? 5.703 -1.928 -13.253 1.00 83.38 80 PHE A N 1
ATOM 620 C CA . PHE A 1 80 ? 4.725 -2.378 -12.248 1.00 83.38 80 PHE A CA 1
ATOM 621 C C . PHE A 1 80 ? 3.284 -2.453 -12.791 1.00 83.38 80 PHE A C 1
ATOM 623 O O . PHE A 1 80 ? 2.514 -3.307 -12.360 1.00 83.38 80 PHE A O 1
ATOM 630 N N . GLN A 1 81 ? 2.918 -1.616 -13.772 1.00 84.81 81 GLN A N 1
ATOM 631 C CA . GLN A 1 81 ? 1.591 -1.654 -14.406 1.00 84.81 81 GLN A CA 1
ATOM 632 C C . GLN A 1 81 ? 1.289 -3.009 -15.054 1.00 84.81 81 GLN A C 1
ATOM 634 O O . GLN A 1 81 ? 0.230 -3.577 -14.797 1.0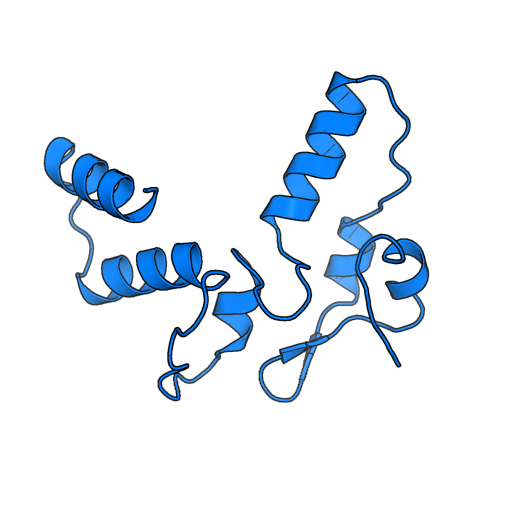0 84.81 81 GLN A O 1
ATOM 639 N N . ARG A 1 82 ? 2.236 -3.583 -15.807 1.00 85.81 82 ARG A N 1
ATOM 640 C CA . ARG A 1 82 ? 2.052 -4.912 -16.416 1.00 85.81 82 ARG A CA 1
ATOM 641 C C . ARG A 1 82 ? 1.921 -6.009 -15.374 1.00 85.81 82 ARG A C 1
ATOM 643 O O . ARG A 1 82 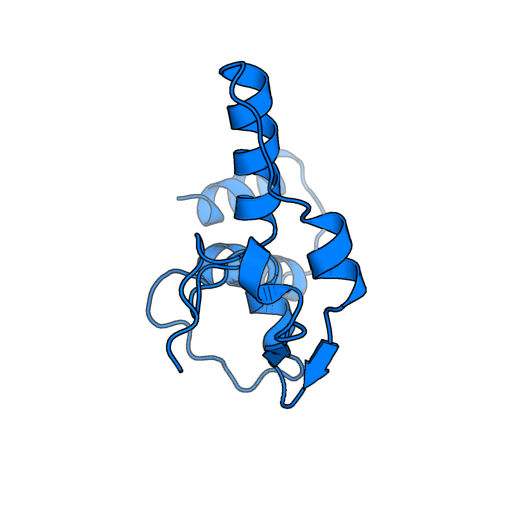? 1.112 -6.911 -15.548 1.00 85.81 82 ARG A O 1
ATOM 650 N N . LEU A 1 83 ? 2.696 -5.921 -14.292 1.00 85.06 83 LEU A N 1
ATOM 651 C CA . LEU A 1 83 ? 2.609 -6.876 -13.191 1.00 85.06 83 LEU A CA 1
ATOM 652 C C . LEU A 1 83 ? 1.216 -6.845 -12.533 1.00 85.06 83 LEU A C 1
ATOM 654 O O . LEU A 1 83 ? 0.665 -7.898 -12.216 1.00 85.06 83 LEU A O 1
ATOM 658 N N . MET A 1 84 ? 0.635 -5.651 -12.363 1.00 87.00 84 MET A N 1
ATOM 659 C CA . MET A 1 84 ? -0.716 -5.483 -11.813 1.00 87.00 84 MET A CA 1
ATOM 660 C C . MET A 1 84 ? -1.813 -5.972 -12.768 1.00 87.00 84 MET A C 1
ATOM 662 O O . MET A 1 84 ? -2.792 -6.553 -12.313 1.00 87.00 84 MET A O 1
ATOM 666 N N . GLU A 1 85 ? -1.667 -5.795 -14.083 1.00 88.81 85 GLU A N 1
ATOM 667 C CA . GLU A 1 85 ? -2.647 -6.285 -15.070 1.00 88.81 85 GLU A CA 1
ATOM 668 C C . GLU A 1 85 ? -2.783 -7.818 -15.068 1.00 88.81 85 GLU A C 1
ATOM 670 O O . GLU A 1 85 ? -3.871 -8.355 -15.301 1.00 88.81 85 GLU A O 1
ATOM 675 N N . GLY A 1 86 ? -1.688 -8.533 -14.797 1.00 85.25 86 GLY A N 1
ATOM 676 C CA . GLY A 1 86 ? -1.656 -9.994 -14.736 1.00 85.25 86 GLY A CA 1
ATOM 677 C C . GLY A 1 86 ? -1.970 -10.600 -13.367 1.00 85.25 86 GLY A C 1
ATOM 678 O O . GLY A 1 86 ? -2.026 -11.831 -13.259 1.00 85.25 86 GLY A O 1
ATOM 679 N N . MET A 1 87 ? -2.166 -9.781 -12.328 1.00 89.44 87 MET A N 1
ATOM 680 C CA . MET A 1 87 ? -2.340 -10.264 -10.957 1.00 89.44 87 MET A CA 1
ATOM 681 C C . MET A 1 87 ? -3.707 -10.932 -10.752 1.00 89.44 87 MET A C 1
ATOM 683 O O . MET A 1 87 ? -4.734 -10.475 -11.263 1.00 89.44 87 MET A O 1
ATOM 687 N N . ARG A 1 88 ? -3.747 -12.022 -9.982 1.00 91.25 88 ARG A N 1
ATOM 688 C CA . ARG A 1 88 ? -4.991 -12.719 -9.614 1.00 91.25 88 ARG A CA 1
ATOM 689 C C . ARG A 1 88 ? -4.936 -13.212 -8.181 1.00 91.25 88 ARG A C 1
ATOM 691 O O . ARG A 1 88 ? -3.872 -13.569 -7.697 1.00 91.25 88 ARG A O 1
ATOM 698 N N . VAL A 1 89 ? -6.098 -13.301 -7.540 1.00 91.06 89 VAL A N 1
ATOM 699 C CA . VAL A 1 89 ? -6.223 -13.961 -6.238 1.00 91.06 89 VAL A CA 1
ATOM 700 C C . VAL A 1 89 ? -6.505 -15.443 -6.457 1.00 91.06 89 VAL A C 1
ATOM 702 O O . VAL A 1 89 ? -7.487 -15.796 -7.115 1.00 91.06 89 VAL A O 1
ATOM 705 N N . MET A 1 90 ? -5.657 -16.310 -5.912 1.00 89.12 90 MET A N 1
ATOM 706 C CA . MET A 1 90 ? -5.842 -17.763 -5.911 1.00 89.12 90 MET A CA 1
ATOM 707 C C . MET A 1 90 ? -5.521 -18.293 -4.518 1.00 89.12 90 MET A C 1
ATOM 709 O O . MET A 1 90 ? -4.482 -17.961 -3.967 1.00 89.12 90 MET A O 1
ATOM 713 N N . GLY A 1 91 ? -6.416 -19.091 -3.928 1.00 85.81 91 GLY A N 1
ATOM 714 C CA . GLY A 1 91 ? -6.163 -19.683 -2.608 1.00 85.81 91 GLY A CA 1
ATOM 715 C C . GLY A 1 91 ? -5.892 -18.663 -1.493 1.00 85.81 91 GLY A C 1
ATOM 716 O O . GLY A 1 91 ? -5.127 -18.966 -0.589 1.00 85.81 91 GLY A O 1
ATOM 717 N N . ASP A 1 92 ? -6.510 -17.475 -1.563 1.00 85.31 92 ASP A N 1
ATOM 718 C CA . ASP A 1 92 ? -6.309 -16.371 -0.607 1.00 85.31 92 ASP A CA 1
ATOM 719 C C . ASP A 1 92 ? -4.898 -15.745 -0.631 1.00 85.31 92 ASP A C 1
ATOM 721 O O . ASP A 1 92 ? -4.448 -15.133 0.338 1.00 85.31 92 ASP A O 1
ATOM 725 N N . GLU A 1 93 ? -4.213 -15.862 -1.772 1.00 84.62 93 GLU A N 1
ATOM 726 C CA . GLU A 1 93 ? -2.927 -15.224 -2.048 1.00 84.62 93 GLU A CA 1
ATOM 727 C C . GLU A 1 93 ? -2.968 -14.445 -3.366 1.00 84.62 93 GLU A C 1
ATOM 729 O O . GLU A 1 93 ? -3.683 -14.810 -4.306 1.00 84.62 93 GLU A O 1
ATOM 734 N N . ILE A 1 94 ? -2.186 -13.366 -3.442 1.00 88.94 94 ILE A N 1
ATOM 735 C CA . ILE A 1 94 ? -1.958 -12.634 -4.690 1.00 88.94 94 ILE A CA 1
ATOM 736 C C . ILE A 1 94 ? -0.905 -13.388 -5.498 1.00 88.94 94 ILE A C 1
ATOM 738 O O . ILE A 1 94 ? 0.232 -13.568 -5.067 1.00 88.94 94 ILE A O 1
ATOM 742 N N . CYS A 1 95 ? -1.285 -13.817 -6.693 1.00 88.38 95 CYS A N 1
ATOM 743 C CA . CYS A 1 95 ? -0.428 -14.529 -7.621 1.00 88.38 95 CYS A CA 1
ATOM 744 C C . CYS A 1 95 ? -0.174 -13.694 -8.873 1.00 88.38 95 CYS A C 1
ATOM 746 O O . CYS A 1 95 ? -1.066 -13.021 -9.395 1.00 88.38 95 CYS A O 1
ATOM 748 N N . TYR A 1 96 ? 1.040 -13.825 -9.396 1.00 86.44 96 TYR A N 1
ATOM 749 C CA . TYR A 1 96 ? 1.490 -13.158 -10.610 1.00 86.44 96 TYR A CA 1
ATOM 750 C C . TYR A 1 96 ? 1.715 -14.177 -11.720 1.00 86.44 96 TYR A C 1
ATOM 752 O O . TYR A 1 96 ? 2.012 -15.352 -11.483 1.00 86.44 96 TYR A O 1
ATOM 760 N N . ARG A 1 97 ? 1.578 -13.736 -12.969 1.00 83.50 97 ARG A N 1
ATOM 761 C CA . ARG A 1 97 ? 1.849 -14.594 -14.117 1.00 83.50 97 ARG A CA 1
ATOM 762 C C . ARG A 1 97 ? 3.351 -14.865 -14.205 1.00 83.50 97 ARG A C 1
ATOM 764 O O . ARG A 1 97 ? 4.138 -13.934 -14.319 1.00 83.50 97 ARG A O 1
ATOM 771 N N . ALA A 1 98 ? 3.749 -16.135 -14.294 1.00 78.19 98 ALA A N 1
ATOM 772 C CA . ALA A 1 98 ? 5.164 -16.530 -14.360 1.00 78.19 98 ALA A CA 1
ATOM 773 C C . ALA A 1 98 ? 5.982 -15.800 -15.450 1.00 78.19 98 ALA A C 1
ATOM 775 O O . ALA A 1 98 ? 7.156 -15.506 -15.258 1.00 78.19 98 ALA A O 1
ATOM 776 N N . LYS A 1 99 ? 5.359 -15.460 -16.590 1.00 77.19 99 LYS A N 1
ATOM 777 C CA . LYS A 1 99 ? 6.014 -14.696 -17.670 1.00 77.19 99 LYS A CA 1
ATOM 778 C C . LYS A 1 99 ? 6.346 -13.248 -17.291 1.00 77.19 99 LYS A C 1
ATOM 780 O O . LYS A 1 99 ? 7.258 -12.671 -17.870 1.00 77.19 99 LYS A O 1
ATOM 785 N N . GLU A 1 100 ? 5.600 -12.667 -16.361 1.00 71.38 100 GLU A N 1
ATOM 786 C CA . GLU A 1 100 ? 5.767 -11.291 -15.879 1.00 71.38 100 GLU A CA 1
ATOM 787 C C . GLU A 1 100 ? 6.665 -11.242 -14.632 1.00 71.38 100 GLU A C 1
ATOM 789 O O . GLU A 1 100 ? 7.349 -10.244 -14.411 1.00 71.38 100 GLU A O 1
ATOM 794 N N . CYS A 1 101 ? 6.793 -12.359 -13.903 1.00 60.81 10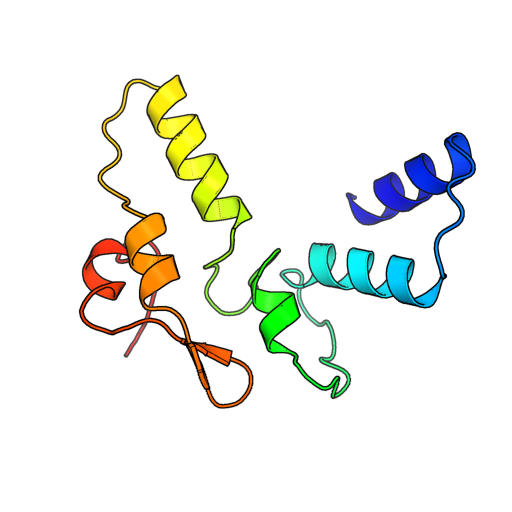1 CYS A N 1
ATOM 795 C CA . CYS A 1 101 ? 7.754 -12.522 -12.807 1.00 60.81 101 CYS A CA 1
ATOM 796 C C . CYS A 1 101 ? 9.221 -12.351 -13.244 1.00 60.81 101 CYS A C 1
ATOM 798 O O . CYS A 1 101 ? 10.048 -11.979 -12.419 1.00 60.81 101 CYS A O 1
ATOM 800 N N . CYS A 1 102 ? 9.562 -12.542 -14.527 1.00 53.59 102 CYS A N 1
ATOM 801 C CA . CYS A 1 102 ? 10.922 -12.283 -15.022 1.00 53.59 102 CYS A CA 1
ATOM 802 C C . CYS A 1 102 ? 11.349 -10.804 -14.915 1.00 53.59 102 CYS A C 1
ATOM 804 O O . CYS A 1 102 ? 12.538 -10.519 -14.821 1.00 53.59 102 CYS A O 1
ATOM 806 N N . GLY A 1 103 ? 10.415 -9.847 -14.913 1.00 52.53 103 GLY A N 1
ATOM 807 C CA . GLY A 1 103 ? 10.734 -8.445 -14.599 1.00 52.53 103 GLY A CA 1
ATOM 808 C C . GLY A 1 103 ? 10.881 -8.194 -13.094 1.00 52.53 103 GLY A C 1
ATOM 809 O O . GLY A 1 103 ? 11.480 -7.209 -12.675 1.00 52.53 103 GLY A O 1
ATOM 810 N N . ALA A 1 104 ? 10.360 -9.114 -12.284 1.00 50.28 104 ALA A N 1
ATOM 811 C CA . ALA A 1 104 ? 10.355 -9.069 -10.834 1.00 50.28 104 ALA A CA 1
ATOM 812 C C . ALA A 1 104 ? 11.522 -9.847 -10.204 1.00 50.28 104 ALA A C 1
ATOM 814 O O . ALA A 1 104 ? 11.473 -10.066 -9.009 1.00 50.28 104 ALA A O 1
ATOM 815 N N . TYR A 1 105 ? 12.594 -10.217 -10.927 1.00 46.34 105 TYR A N 1
ATOM 816 C CA . TYR A 1 105 ? 13.792 -10.878 -10.351 1.00 46.34 105 TYR A CA 1
ATOM 817 C C . TYR A 1 105 ? 14.562 -10.032 -9.307 1.00 46.34 105 TYR A C 1
ATOM 819 O O . TYR A 1 105 ? 15.548 -10.498 -8.740 1.00 46.34 105 TYR A O 1
ATOM 827 N N . VAL A 1 106 ? 14.102 -8.813 -9.009 1.00 45.78 106 VAL A N 1
ATOM 828 C CA . VAL A 1 106 ? 14.499 -8.030 -7.821 1.00 45.78 106 VAL A CA 1
ATOM 829 C C . VAL A 1 106 ? 13.696 -8.440 -6.564 1.00 45.78 106 VAL A C 1
ATOM 831 O O . VAL A 1 106 ? 14.074 -8.110 -5.446 1.00 45.78 106 VAL A O 1
ATOM 834 N N . CYS A 1 107 ? 12.624 -9.215 -6.721 1.00 44.25 107 CYS A N 1
ATOM 835 C CA . CYS A 1 107 ? 11.753 -9.743 -5.677 1.00 44.25 107 CYS A CA 1
ATOM 836 C C . CYS A 1 107 ? 11.740 -11.278 -5.757 1.00 44.25 107 CYS A C 1
ATOM 838 O O . CYS A 1 107 ? 11.258 -11.873 -6.719 1.00 44.25 107 CYS A O 1
ATOM 840 N N . GLY A 1 108 ? 12.338 -11.926 -4.759 1.00 39.31 108 GLY A N 1
ATOM 841 C CA . GLY A 1 108 ? 12.546 -13.370 -4.732 1.00 39.31 108 GLY A CA 1
ATOM 842 C C . GLY A 1 108 ? 11.248 -14.174 -4.832 1.00 39.31 108 GLY A C 1
ATOM 843 O O . GLY A 1 108 ? 10.464 -14.225 -3.890 1.00 39.31 108 GLY A O 1
ATOM 844 N N . CYS A 1 109 ? 11.072 -14.880 -5.945 1.00 33.19 109 CYS A N 1
ATOM 845 C CA . CYS A 1 109 ? 10.264 -16.091 -5.998 1.00 33.19 109 CYS A CA 1
ATOM 846 C C . CYS A 1 109 ? 11.226 -17.269 -6.155 1.00 33.19 109 CYS A C 1
ATOM 848 O O . CYS A 1 109 ? 11.686 -17.569 -7.257 1.00 33.19 109 CYS A O 1
ATOM 850 N N . THR A 1 110 ? 11.583 -17.904 -5.040 1.00 31.02 110 THR A N 1
ATOM 851 C CA . THR A 1 110 ? 12.134 -19.259 -5.072 1.00 31.02 110 THR A CA 1
ATOM 852 C C . THR A 1 110 ? 11.033 -20.227 -5.495 1.00 31.02 110 THR A C 1
ATOM 854 O O . THR A 1 110 ? 9.902 -20.126 -5.023 1.00 31.02 110 THR A O 1
ATOM 857 N N . SER A 1 111 ? 11.422 -21.092 -6.430 1.00 35.16 111 SER A N 1
ATOM 858 C CA . SER A 1 111 ? 10.725 -22.249 -7.008 1.00 35.16 111 SER A CA 1
ATOM 859 C C . SER A 1 111 ? 9.899 -23.090 -6.046 1.00 35.16 111 SER A C 1
ATOM 861 O O . SER A 1 111 ? 10.343 -23.237 -4.887 1.00 35.16 111 SER A O 1
#

Organism: Acorus calamus (NCBI:txid4465)